Protein AF-A0A0B6YX92-F1 (afdb_monomer)

Mean predicted aligned error: 13.46 Å

Secondary structure (DSSP, 8-state):
-GGGG-SSGGGSPPHHHHHHHHHHHGGGTSSSHHHHHHHHHHHHHHHHHHHHHHHHHHHHHHHHHHHHHHHHHHS-HHHHHHHHTTPPPPPP--S---------TTHHHHHHHS-HHHHHHHHHHHHHHHHHHH-

InterPro domains:
  IPR001054 Adenylyl cyclase class-3/4/guanylyl cyclase [PF00211] (91-134)
  IPR001054 Adenylyl cyclase class-3/4/guanylyl cyclase [PS50125] (98-135)
  IPR029787 Nucleotide cyclase [G3DSA:3.30.70.1230] (84-135)
  IPR029787 Nucleotide cyclase [SSF55073] (84-134)
  IPR050401 Cyclic nucleotide synthase [PTHR11920] (1-135)

Radius of gyrat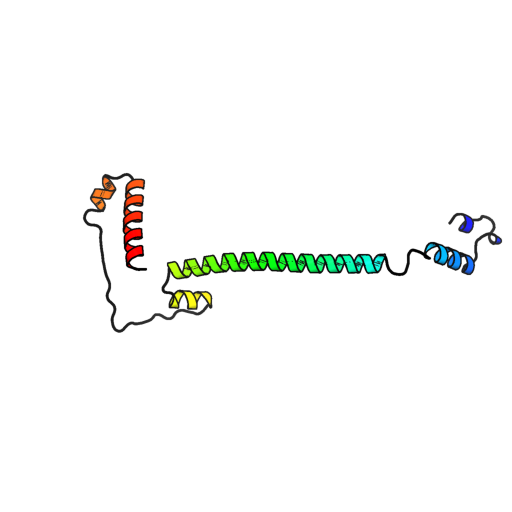ion: 39.39 Å; Cα contacts (8 Å, |Δi|>4): 25; chains: 1; bounding box: 64×25×113 Å

Foldseek 3Di:
DVQCPDPDPVSHDDPVRVVVVVCVVCVPPPDDDPVVVVVVVVVVVVVVVVVVVVVVVVVVVVVVVVVLVVLVVVDPNVVSVCVNVVHDDDDDDDPDDDDDDDDDPCLVVVVVPDDPVVNVVVVCVVVVVVVVVVD

pLDDT: mean 87.87, std 10.22, range [54.47, 97.69]

Solvent-accessible surface area (backbone atoms only — not comparable to full-atom values): 8293 Å² total; per-residue (Å²): 114,77,57,70,66,44,89,53,74,85,69,30,68,50,72,68,55,47,52,50,51,51,51,61,68,39,67,87,68,77,85,49,69,71,64,50,50,50,49,52,49,52,50,51,51,50,54,52,50,50,53,50,50,51,52,53,50,50,55,49,52,54,52,50,48,52,54,51,53,53,38,47,75,75,36,62,61,73,62,32,56,36,50,76,70,70,49,85,84,73,92,82,84,72,100,74,83,86,85,88,84,85,80,69,88,62,47,71,62,55,53,73,78,42,55,74,66,60,50,50,51,53,51,50,54,52,50,54,53,50,49,70,74,73,110

Organism: NCBI:txid1028688

Structure (mmCIF, N/CA/C/O backbone):
data_AF-A0A0B6YX92-F1
#
_entry.id   AF-A0A0B6YX92-F1
#
loop_
_atom_site.group_PDB
_atom_site.id
_atom_site.type_symbol
_atom_site.label_atom_id
_atom_site.label_alt_id
_atom_site.label_comp_id
_atom_site.label_asym_id
_atom_site.label_entity_id
_atom_site.label_seq_id
_atom_site.pdbx_PDB_ins_code
_atom_site.Cartn_x
_atom_site.Cartn_y
_atom_site.Cartn_z
_atom_site.occupancy
_atom_site.B_iso_or_equiv
_atom_site.auth_seq_id
_atom_site.auth_comp_id
_atom_site.auth_asym_id
_atom_site.auth_atom_id
_atom_site.pdbx_PDB_model_num
ATOM 1 N N . ILE A 1 1 ? -16.326 1.643 72.353 1.00 66.94 1 ILE A N 1
ATOM 2 C CA . ILE A 1 1 ? -15.795 0.277 72.587 1.00 66.94 1 ILE A CA 1
ATOM 3 C C . ILE A 1 1 ? -15.494 0.023 74.069 1.00 66.94 1 ILE A C 1
ATOM 5 O O . ILE A 1 1 ? -16.089 -0.894 74.605 1.00 66.94 1 ILE A O 1
ATOM 9 N N . ARG A 1 2 ? -14.698 0.851 74.775 1.00 74.56 2 ARG A N 1
ATOM 10 C CA . ARG A 1 2 ? -14.360 0.633 76.208 1.00 74.56 2 ARG A CA 1
ATOM 11 C C . ARG A 1 2 ? -15.564 0.400 77.146 1.00 74.56 2 ARG A C 1
ATOM 13 O O . ARG A 1 2 ? -15.524 -0.512 77.953 1.00 74.56 2 ARG A O 1
ATOM 20 N N . ARG A 1 3 ? -16.662 1.152 76.989 1.00 74.31 3 ARG A N 1
ATOM 21 C CA . ARG A 1 3 ? -17.899 0.977 77.788 1.00 74.31 3 ARG A CA 1
ATOM 22 C C . ARG A 1 3 ? -18.643 -0.342 77.541 1.00 74.31 3 ARG A C 1
ATOM 24 O O . ARG A 1 3 ? -19.440 -0.758 78.363 1.00 74.31 3 ARG A O 1
ATOM 31 N N . CYS A 1 4 ? -18.399 -1.003 76.413 1.00 76.25 4 CYS A N 1
ATOM 32 C CA . CYS A 1 4 ? -19.045 -2.275 76.079 1.00 76.25 4 CYS A CA 1
ATOM 33 C C . CYS A 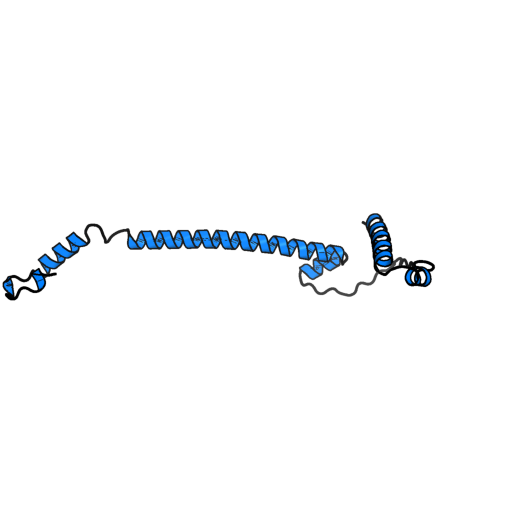1 4 ? -18.390 -3.463 76.801 1.00 76.25 4 CYS A C 1
ATOM 35 O O . CYS A 1 4 ? -18.931 -4.561 76.769 1.00 76.25 4 CYS A O 1
ATOM 37 N N . TRP A 1 5 ? -17.221 -3.241 77.413 1.00 81.06 5 TRP A N 1
ATOM 38 C CA . TRP A 1 5 ? -16.410 -4.231 78.125 1.00 81.06 5 TRP A CA 1
ATOM 39 C C . TRP A 1 5 ? -16.373 -3.953 79.638 1.00 81.06 5 TRP A C 1
ATOM 41 O O . TRP A 1 5 ? -15.441 -4.369 80.316 1.00 81.06 5 TRP A O 1
ATOM 51 N N . ALA A 1 6 ? -17.359 -3.223 80.170 1.00 84.94 6 ALA A N 1
ATOM 52 C CA . ALA A 1 6 ? -17.465 -2.995 81.609 1.00 84.94 6 ALA A CA 1
ATOM 53 C C . ALA A 1 6 ? -17.600 -4.336 82.355 1.00 84.94 6 ALA A C 1
ATOM 55 O O . ALA A 1 6 ? -18.311 -5.235 81.889 1.00 84.94 6 ALA A O 1
ATOM 56 N N . GLU A 1 7 ? -16.905 -4.484 83.483 1.00 79.81 7 GLU A N 1
ATOM 57 C CA . GLU A 1 7 ? -16.948 -5.709 84.294 1.00 79.81 7 GLU A CA 1
ATOM 58 C C . GLU A 1 7 ? -18.366 -5.964 84.812 1.00 79.81 7 GLU A C 1
ATOM 60 O O . GLU A 1 7 ? -18.862 -7.086 84.705 1.00 79.81 7 GLU A O 1
ATOM 65 N N . GLU A 1 8 ? -19.061 -4.897 85.214 1.00 79.81 8 GLU A N 1
ATOM 66 C CA . GLU A 1 8 ? -20.443 -4.963 85.665 1.00 79.81 8 GLU A CA 1
ATOM 67 C C . GLU A 1 8 ? -21.431 -5.016 84.475 1.00 79.81 8 GLU A C 1
ATOM 69 O O . GLU A 1 8 ? -21.431 -4.116 83.622 1.00 79.81 8 GLU A O 1
ATOM 74 N N . PRO A 1 9 ? -22.301 -6.045 84.370 1.00 78.69 9 PRO A N 1
ATOM 75 C CA . PRO A 1 9 ? -23.190 -6.224 83.217 1.00 78.69 9 PRO A CA 1
ATOM 76 C C . PRO A 1 9 ? -24.202 -5.093 83.001 1.00 78.69 9 PRO A C 1
ATOM 78 O O . PRO A 1 9 ? -24.611 -4.855 81.867 1.00 78.69 9 PRO A O 1
ATOM 81 N N . THR A 1 10 ? -24.605 -4.402 84.068 1.00 81.00 10 THR A N 1
ATOM 82 C CA . THR A 1 10 ? -25.610 -3.326 84.046 1.00 81.00 10 THR A CA 1
ATOM 83 C C . THR A 1 10 ? -25.061 -1.996 83.532 1.00 81.00 10 THR A C 1
ATOM 85 O O . THR A 1 10 ? -25.831 -1.150 83.084 1.00 81.00 10 THR A O 1
ATOM 88 N N . GLU A 1 11 ? -23.738 -1.816 83.541 1.00 81.00 11 GLU A N 1
ATOM 89 C CA . GLU A 1 11 ? -23.068 -0.621 83.013 1.00 81.00 11 GLU A CA 1
ATOM 90 C C . GLU A 1 11 ? -22.773 -0.717 81.512 1.00 81.00 11 GLU A C 1
ATOM 92 O O . GLU A 1 11 ? -22.376 0.265 80.869 1.00 81.00 11 GLU A O 1
ATOM 97 N N . ARG A 1 12 ? -22.966 -1.904 80.928 1.00 85.19 12 ARG A N 1
ATOM 98 C CA . ARG A 1 12 ? -22.804 -2.104 79.492 1.00 85.19 12 ARG A CA 1
ATOM 99 C C . ARG A 1 12 ? -23.976 -1.443 78.766 1.00 85.19 12 ARG A C 1
ATOM 101 O O . ARG A 1 12 ? -25.129 -1.657 79.135 1.00 85.19 12 ARG A O 1
ATOM 108 N N . PRO A 1 13 ? -23.708 -0.661 77.712 1.00 83.19 13 PRO A N 1
ATOM 109 C CA . PRO A 1 13 ? -24.761 -0.003 76.964 1.00 83.19 13 PRO A CA 1
ATOM 110 C C . PRO A 1 13 ? -25.686 -1.031 76.317 1.00 83.19 13 PRO A C 1
ATOM 112 O O . PRO A 1 13 ? -25.226 -2.004 75.713 1.00 83.19 13 PRO A O 1
ATOM 115 N N . ASP A 1 14 ? -26.988 -0.780 76.410 1.00 83.56 14 ASP A N 1
ATOM 116 C CA . ASP A 1 14 ? -27.991 -1.620 75.770 1.00 83.56 14 ASP A CA 1
ATOM 117 C C . ASP A 1 14 ? -27.961 -1.471 74.236 1.00 83.56 14 ASP A C 1
ATOM 119 O O . ASP A 1 14 ? -27.319 -0.586 73.652 1.00 83.56 14 ASP A O 1
ATOM 123 N N . PHE A 1 15 ? -28.679 -2.357 73.550 1.00 80.62 15 PHE A N 1
ATOM 124 C CA . PHE A 1 15 ? -28.700 -2.382 72.090 1.00 80.62 15 PHE A CA 1
ATOM 125 C C . PHE A 1 15 ? -29.263 -1.089 71.468 1.00 80.62 15 PHE A C 1
ATOM 127 O O . PHE A 1 15 ? -28.829 -0.680 70.388 1.00 80.62 15 PHE A O 1
ATOM 134 N N . GLN A 1 16 ? -30.195 -0.403 72.136 1.00 82.06 16 GLN A N 1
ATOM 135 C CA . GLN A 1 16 ? -30.749 0.869 71.659 1.00 82.06 16 GLN A CA 1
ATOM 136 C C . GLN A 1 16 ? -29.726 2.004 71.794 1.00 82.06 16 GLN A C 1
ATOM 138 O O . GLN A 1 16 ? -29.574 2.824 70.879 1.00 82.06 16 GLN A O 1
ATOM 143 N N . GLN A 1 17 ? -28.975 2.023 72.892 1.00 81.06 17 GLN A N 1
ATOM 144 C CA . GLN A 1 17 ? -27.883 2.958 73.140 1.00 81.06 17 GLN A CA 1
ATOM 145 C C . GLN A 1 17 ? -26.743 2.739 72.146 1.00 81.06 17 GLN A C 1
ATOM 147 O O . GLN A 1 17 ? -26.292 3.698 71.518 1.00 81.06 17 GLN A O 1
ATOM 152 N N . LEU A 1 18 ? -26.336 1.487 71.911 1.00 80.12 18 LEU A N 1
ATOM 153 C CA . LEU A 1 18 ? -25.344 1.135 70.892 1.00 80.12 18 LEU A CA 1
ATOM 154 C C . LEU A 1 18 ? -25.785 1.576 69.500 1.00 80.12 18 LEU A C 1
ATOM 156 O O . LEU A 1 18 ? -25.018 2.226 68.793 1.00 80.12 18 LEU A O 1
ATOM 160 N N . ARG A 1 19 ? -27.037 1.306 69.121 1.00 78.56 19 ARG A N 1
ATOM 161 C CA . ARG A 1 19 ? -27.588 1.733 67.829 1.00 78.56 19 ARG A CA 1
ATOM 162 C C . ARG A 1 19 ? -27.594 3.253 67.682 1.00 78.56 19 ARG A C 1
ATOM 164 O O . ARG A 1 19 ? -27.340 3.758 66.594 1.00 78.56 19 ARG A O 1
ATOM 171 N N . THR A 1 20 ? -27.853 3.986 68.761 1.00 79.69 20 THR A N 1
ATOM 172 C CA . THR A 1 20 ? -27.826 5.456 68.770 1.00 79.69 20 THR A CA 1
ATOM 173 C C . THR A 1 20 ? -26.402 5.996 68.659 1.00 79.69 20 THR A C 1
ATOM 175 O O . THR A 1 20 ? -26.170 6.961 67.934 1.00 79.69 20 THR A O 1
ATOM 178 N N . VAL A 1 21 ? -25.438 5.364 69.332 1.00 78.75 21 VAL A N 1
ATOM 179 C CA . VAL A 1 21 ? -24.013 5.716 69.255 1.00 78.75 21 VAL A CA 1
ATOM 180 C C . VAL A 1 21 ? -23.455 5.414 67.867 1.00 78.75 21 VAL A C 1
ATOM 182 O O . VAL A 1 21 ? -22.819 6.280 67.281 1.00 78.75 21 VAL A O 1
ATOM 185 N N . ILE A 1 22 ? -23.759 4.247 67.297 1.00 74.38 22 ILE A N 1
ATOM 186 C CA . ILE A 1 22 ? -23.354 3.869 65.937 1.00 74.38 22 ILE A CA 1
ATOM 187 C C . ILE A 1 22 ? -24.001 4.800 64.908 1.00 74.38 22 ILE A C 1
ATOM 189 O O . ILE A 1 22 ? -23.307 5.309 64.042 1.00 74.38 22 ILE A O 1
ATOM 193 N N . LYS A 1 23 ? -25.294 5.127 65.040 1.00 73.25 23 LYS A N 1
ATOM 194 C CA . LYS A 1 23 ? -25.947 6.132 64.180 1.00 73.25 23 LYS A CA 1
ATOM 195 C C . LYS A 1 23 ? -25.345 7.531 64.320 1.00 73.25 23 LYS A C 1
ATOM 197 O O . LYS A 1 23 ? -25.357 8.274 63.352 1.00 73.25 23 LYS A O 1
ATOM 202 N N . LYS A 1 24 ? -24.862 7.915 65.508 1.00 72.56 24 LYS A N 1
ATOM 203 C CA . LYS A 1 24 ? -24.157 9.191 65.728 1.00 72.56 24 LYS A CA 1
ATOM 204 C C . LYS A 1 24 ? -22.734 9.177 65.167 1.00 72.56 24 LYS A C 1
ATOM 206 O O . LYS A 1 24 ? -22.278 10.220 64.732 1.00 72.56 24 LYS A O 1
ATOM 211 N N . LEU A 1 25 ? -22.059 8.031 65.174 1.00 69.69 25 LEU A N 1
ATOM 212 C CA . LEU A 1 25 ? -20.741 7.854 64.555 1.00 69.69 25 LEU A CA 1
ATOM 213 C C . LEU A 1 25 ? -20.847 7.812 63.024 1.00 69.69 25 LEU A C 1
ATOM 215 O O . LEU A 1 25 ? -20.021 8.398 62.342 1.00 69.69 25 LEU A O 1
ATOM 219 N N . ASN A 1 26 ? -21.914 7.209 62.498 1.00 64.12 26 ASN A N 1
ATOM 220 C CA . ASN A 1 26 ? -22.232 7.164 61.069 1.00 64.12 26 ASN A CA 1
ATOM 221 C C . ASN A 1 26 ? -23.042 8.380 60.583 1.00 64.12 26 ASN A C 1
ATOM 223 O O . ASN A 1 26 ? -23.466 8.394 59.429 1.00 64.12 26 ASN A O 1
ATOM 227 N N . LYS A 1 27 ? -23.282 9.398 61.427 1.00 58.69 27 LYS A N 1
ATOM 228 C CA . LYS A 1 27 ? -24.079 10.580 61.041 1.00 58.69 27 LYS A CA 1
ATOM 229 C C . LYS A 1 27 ? -23.441 11.371 59.895 1.00 58.69 27 LYS A C 1
ATOM 231 O O . LYS A 1 27 ? -24.184 12.002 59.154 1.00 58.69 27 LYS A O 1
ATOM 236 N N . ASP A 1 28 ? -22.124 11.251 59.734 1.00 55.84 28 ASP A N 1
ATOM 237 C CA . ASP A 1 28 ? -21.351 11.889 58.666 1.00 55.84 28 ASP A CA 1
ATOM 238 C C . ASP A 1 28 ? -20.845 10.896 57.594 1.00 55.84 28 ASP A C 1
ATOM 240 O O . ASP A 1 28 ? -20.184 11.314 56.653 1.00 55.84 28 ASP A O 1
ATOM 244 N N . GLY A 1 29 ? -21.137 9.587 57.699 1.00 55.03 29 GLY A N 1
ATOM 245 C CA . GLY A 1 29 ? -20.395 8.553 56.951 1.00 55.03 29 GLY A CA 1
ATOM 246 C C . GLY A 1 29 ? -21.182 7.590 56.053 1.00 55.03 29 GLY A C 1
ATOM 247 O O . GLY A 1 29 ? -20.560 6.713 55.468 1.00 55.03 29 GLY A O 1
ATOM 248 N N . ASP A 1 30 ? -22.513 7.685 55.944 1.00 57.59 30 ASP A N 1
ATOM 249 C CA . ASP A 1 30 ? -23.314 6.542 55.442 1.00 57.59 30 ASP A CA 1
ATOM 250 C C . ASP A 1 30 ? -24.297 6.842 54.294 1.00 57.59 30 ASP A C 1
ATOM 252 O O . ASP A 1 30 ? -25.221 6.066 54.065 1.00 57.59 30 ASP A O 1
ATOM 256 N N . LYS A 1 31 ? -24.180 7.967 53.570 1.00 54.47 31 LYS A N 1
ATOM 257 C CA . LYS A 1 31 ? -25.186 8.294 52.528 1.00 54.47 31 LYS A CA 1
ATOM 258 C C . LYS A 1 31 ? -24.709 8.785 51.165 1.00 54.47 31 LYS A C 1
ATOM 260 O O . LYS A 1 31 ? -25.555 8.907 50.290 1.00 54.47 31 LYS A O 1
ATOM 265 N N . GLY A 1 32 ? -23.420 9.012 50.951 1.00 55.50 32 GLY A N 1
ATOM 266 C CA . GLY A 1 32 ? -22.947 9.498 49.649 1.00 55.50 32 GLY A CA 1
ATOM 267 C C . GLY A 1 32 ? -21.503 9.135 49.376 1.00 55.50 32 GLY A C 1
ATOM 268 O O . GLY A 1 32 ? -21.197 8.589 48.334 1.00 55.50 32 GLY A O 1
ATOM 269 N N . ASP A 1 33 ? -20.621 9.269 50.363 1.00 66.19 33 ASP A N 1
ATOM 270 C CA . ASP A 1 33 ? -19.187 9.346 50.074 1.00 66.19 33 ASP A CA 1
ATOM 271 C C . ASP A 1 33 ? -18.579 8.095 49.405 1.00 66.19 33 ASP A C 1
ATOM 273 O O . ASP A 1 33 ? -17.847 8.207 48.432 1.00 66.19 33 ASP A O 1
ATOM 277 N N . ILE A 1 34 ? -18.917 6.875 49.839 1.00 76.38 34 ILE A N 1
ATOM 278 C CA . ILE A 1 34 ? -18.336 5.654 49.237 1.00 76.38 34 ILE A CA 1
ATOM 279 C C . ILE A 1 34 ? -18.941 5.360 47.859 1.00 76.38 34 ILE A C 1
ATOM 281 O O . ILE A 1 34 ? -18.227 4.974 46.934 1.00 76.38 34 ILE A O 1
ATOM 285 N N . LEU A 1 35 ? -20.259 5.518 47.732 1.00 79.62 35 LEU A N 1
ATOM 286 C CA . LEU A 1 35 ? -20.996 5.187 46.513 1.00 79.62 35 LEU A CA 1
ATOM 287 C C . LEU A 1 35 ? -20.764 6.253 45.435 1.00 79.62 35 LEU A C 1
ATOM 289 O O . LEU A 1 35 ? -20.528 5.895 44.286 1.00 79.62 35 LEU A O 1
ATOM 293 N N . ASP A 1 36 ? -20.708 7.527 45.824 1.00 81.19 36 ASP A N 1
ATOM 294 C CA . ASP A 1 36 ? -20.367 8.664 44.966 1.00 81.19 36 ASP A CA 1
ATOM 295 C C . ASP A 1 36 ? -18.890 8.628 44.556 1.00 81.19 36 ASP A C 1
ATOM 297 O O . ASP A 1 36 ? -18.575 8.884 43.396 1.00 81.19 36 ASP A O 1
ATOM 301 N N . ASN A 1 37 ? -17.966 8.239 45.447 1.00 83.94 37 ASN A N 1
ATOM 302 C CA . ASN A 1 37 ? -16.560 8.043 45.071 1.00 83.94 37 ASN A CA 1
ATOM 303 C C . ASN A 1 37 ? -16.403 6.883 44.079 1.00 83.94 37 ASN A C 1
ATOM 305 O O . ASN A 1 37 ? -15.643 6.994 43.120 1.00 83.94 37 ASN A O 1
ATOM 309 N N . LEU A 1 38 ? -17.137 5.783 44.276 1.00 88.31 38 LEU A N 1
ATOM 310 C CA . LEU A 1 38 ? -17.138 4.653 43.348 1.00 88.31 38 LEU A CA 1
ATOM 311 C C . LEU A 1 38 ? -17.745 5.038 41.992 1.00 88.31 38 LEU A C 1
ATOM 313 O O . LEU A 1 38 ? -17.146 4.732 40.966 1.00 88.31 38 LEU A O 1
ATOM 317 N N . LEU A 1 39 ? -18.872 5.754 41.982 1.00 88.00 39 LEU A N 1
ATOM 318 C CA . LEU A 1 39 ? -19.498 6.293 40.771 1.00 88.00 39 LEU A CA 1
ATOM 319 C C . LEU A 1 39 ? -18.555 7.249 40.032 1.00 88.00 39 LEU A C 1
ATOM 321 O O . LEU A 1 39 ? -18.325 7.070 38.842 1.00 88.00 39 LEU A O 1
ATOM 325 N N . SER A 1 40 ? -17.935 8.191 40.745 1.00 89.75 40 SER A N 1
ATOM 326 C CA . SER A 1 40 ? -16.972 9.142 40.180 1.00 89.75 40 SER A CA 1
ATOM 327 C C . SER A 1 40 ? -15.741 8.441 39.603 1.00 89.75 40 SER A C 1
ATOM 329 O O . SER A 1 40 ? -15.292 8.778 38.508 1.00 89.75 40 SER A O 1
ATOM 331 N N . ARG A 1 41 ? -15.216 7.412 40.282 1.00 90.75 41 ARG A N 1
ATOM 332 C CA . ARG A 1 41 ? -14.130 6.588 39.735 1.00 90.75 41 ARG A CA 1
ATOM 333 C C . ARG A 1 41 ? -14.574 5.843 38.486 1.00 90.75 41 ARG A C 1
ATOM 335 O O . ARG A 1 41 ? -13.827 5.822 37.518 1.00 90.75 41 ARG A O 1
ATOM 342 N N . MET A 1 42 ? -15.758 5.231 38.491 1.00 93.69 42 MET A N 1
ATOM 343 C CA . MET A 1 42 ? -16.287 4.525 37.319 1.00 93.69 42 MET A CA 1
ATOM 344 C C . MET A 1 42 ? -16.475 5.467 36.127 1.00 93.69 42 MET A C 1
ATOM 346 O O . MET A 1 42 ? -16.127 5.094 35.012 1.00 93.69 42 MET A O 1
ATOM 350 N N . GLU A 1 43 ? -16.948 6.687 36.363 1.00 93.25 43 GLU A N 1
ATOM 351 C CA . GLU A 1 43 ? -17.079 7.725 35.340 1.00 93.25 43 GLU A CA 1
ATOM 352 C C . GLU A 1 43 ? -15.710 8.159 34.796 1.00 93.25 43 GLU A C 1
ATOM 354 O O . GLU A 1 43 ? -15.508 8.203 33.585 1.00 93.25 43 GLU A O 1
ATOM 359 N N . GLN A 1 44 ? -14.719 8.375 35.669 1.00 94.38 44 GLN A N 1
ATOM 360 C CA . GLN A 1 44 ? -13.339 8.641 35.247 1.00 94.38 44 GLN A CA 1
ATOM 361 C C . GLN A 1 44 ? -12.746 7.484 34.437 1.00 94.38 44 GLN A C 1
ATOM 363 O O . GLN A 1 44 ? -12.086 7.723 33.429 1.00 94.38 44 GLN A O 1
ATOM 368 N N . TYR A 1 45 ? -12.980 6.234 34.844 1.00 94.69 45 TYR A N 1
ATOM 369 C CA . TYR A 1 45 ? -12.539 5.068 34.080 1.00 94.69 45 TYR A CA 1
ATOM 370 C C . TYR A 1 45 ? -13.211 5.004 32.710 1.00 94.69 45 TYR A C 1
ATOM 372 O O . TYR A 1 45 ? -12.521 4.723 31.737 1.00 94.69 45 TYR A O 1
ATOM 380 N N . ALA A 1 46 ? -14.514 5.282 32.621 1.00 95.31 46 ALA A N 1
ATOM 381 C CA . ALA A 1 46 ? -15.242 5.303 31.356 1.00 95.31 46 ALA A CA 1
ATOM 382 C C . ALA A 1 46 ? -14.685 6.374 30.406 1.00 95.31 46 ALA A C 1
ATOM 384 O O . ALA A 1 46 ? -14.325 6.044 29.280 1.00 95.31 46 ALA A O 1
ATOM 385 N N . ASN A 1 47 ? -14.506 7.607 30.889 1.00 95.56 47 ASN A N 1
ATOM 386 C CA . ASN A 1 47 ? -13.955 8.710 30.096 1.00 95.56 47 ASN A CA 1
ATOM 387 C C . ASN A 1 47 ? -12.513 8.433 29.646 1.00 95.56 47 ASN A C 1
ATOM 389 O O . ASN A 1 47 ? -12.156 8.672 28.496 1.00 95.56 47 ASN A O 1
ATOM 393 N N . ASN A 1 48 ? -11.676 7.889 30.536 1.00 96.00 48 ASN A N 1
ATOM 394 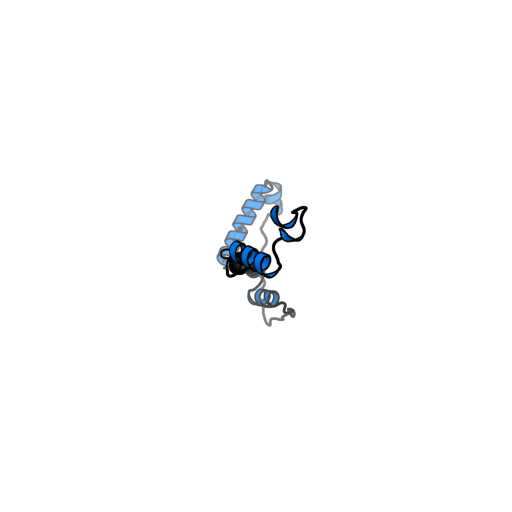C CA . ASN A 1 48 ? -10.304 7.524 30.187 1.00 96.00 48 ASN A CA 1
ATOM 395 C C . ASN A 1 48 ? -10.263 6.386 29.159 1.00 96.00 48 ASN A C 1
ATOM 397 O O . ASN A 1 48 ? -9.403 6.386 28.283 1.00 96.00 48 ASN A O 1
ATOM 401 N N . LEU A 1 49 ? -11.169 5.409 29.269 1.00 96.50 49 LEU A N 1
ATOM 402 C CA . LEU A 1 49 ? -11.276 4.319 28.304 1.00 96.50 49 LEU A CA 1
ATOM 403 C C . LEU A 1 49 ? -11.725 4.848 26.940 1.00 96.50 49 LEU A C 1
ATOM 405 O O . LEU A 1 49 ? -11.165 4.438 25.931 1.00 96.50 49 LEU A O 1
ATOM 409 N N . GLU A 1 50 ? -12.698 5.756 26.910 1.00 96.69 50 GLU A N 1
ATOM 410 C CA . GLU A 1 50 ? -13.179 6.388 25.682 1.00 96.69 50 GLU A CA 1
ATOM 411 C C . GLU A 1 50 ? -12.062 7.177 24.993 1.00 96.69 50 GLU A C 1
ATOM 413 O O . GLU A 1 50 ? -11.786 6.930 23.821 1.00 96.69 50 GLU A O 1
ATOM 418 N N . ALA A 1 51 ? -11.332 8.008 25.742 1.00 96.44 51 ALA A N 1
ATOM 419 C CA . ALA A 1 51 ? -10.176 8.737 25.224 1.00 96.44 51 ALA A CA 1
ATOM 420 C C . ALA A 1 51 ? -9.082 7.794 24.693 1.00 96.44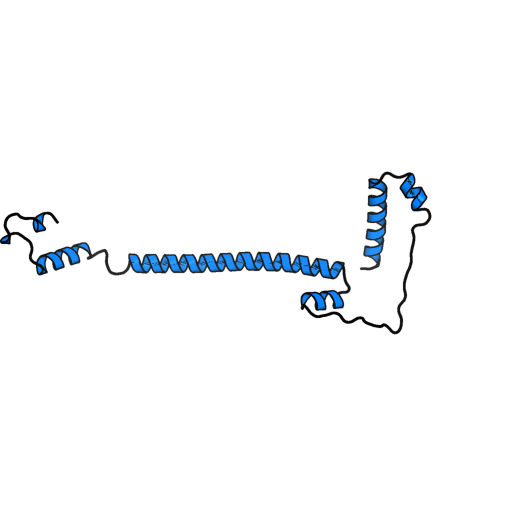 51 ALA A C 1
ATOM 422 O O . ALA A 1 51 ? -8.528 8.018 23.619 1.00 96.44 51 ALA A O 1
ATOM 423 N N . LEU A 1 52 ? -8.795 6.702 25.412 1.00 96.69 52 LEU A N 1
ATOM 424 C CA . LEU A 1 52 ? -7.815 5.709 24.970 1.00 96.69 52 LEU A CA 1
ATOM 425 C C . LEU A 1 52 ? -8.279 4.973 23.704 1.00 96.69 52 LEU A C 1
ATOM 427 O O . LEU A 1 52 ? -7.474 4.694 22.819 1.00 96.69 52 LEU A O 1
ATOM 431 N N . VAL A 1 53 ? -9.565 4.634 23.605 1.00 97.69 53 VAL A N 1
ATOM 432 C CA . VAL A 1 53 ? -10.137 4.009 22.406 1.00 97.69 53 VAL A CA 1
ATOM 433 C C . VAL A 1 53 ? -10.066 4.970 21.224 1.00 97.69 53 VAL A C 1
ATOM 435 O O . VAL A 1 53 ? -9.702 4.538 20.131 1.00 97.69 53 VAL A O 1
ATOM 438 N N . GLU A 1 54 ? -10.366 6.251 21.427 1.00 97.31 54 GLU A N 1
ATOM 439 C CA . GLU A 1 54 ? -10.269 7.281 20.392 1.00 97.31 54 GLU A CA 1
ATOM 440 C C . GLU A 1 54 ? -8.828 7.432 19.888 1.00 97.31 54 GLU A C 1
ATOM 442 O O . GLU A 1 54 ? -8.593 7.341 18.681 1.00 97.31 54 GLU A O 1
ATOM 447 N N . GLU A 1 55 ? -7.855 7.542 20.797 1.00 97.25 55 GLU A N 1
ATOM 448 C CA . GLU A 1 55 ? -6.425 7.602 20.470 1.00 97.25 55 GLU A CA 1
ATOM 449 C C . GLU A 1 55 ? -5.992 6.384 19.640 1.00 97.25 55 GLU A C 1
ATOM 451 O O . GLU A 1 55 ? -5.475 6.520 18.530 1.00 97.25 55 GLU A O 1
ATOM 456 N N . ARG A 1 56 ? -6.293 5.170 20.116 1.00 96.75 56 ARG A N 1
ATOM 457 C CA . ARG A 1 56 ? -5.929 3.931 19.410 1.00 96.75 56 ARG A CA 1
ATOM 458 C C . ARG A 1 56 ? -6.623 3.788 18.062 1.00 96.75 56 ARG A C 1
ATOM 460 O O . ARG A 1 56 ? -6.034 3.247 17.127 1.00 96.75 56 ARG A O 1
ATOM 467 N N . THR A 1 57 ? -7.869 4.240 17.958 1.00 97.06 57 THR A N 1
ATOM 468 C CA . THR A 1 57 ? -8.614 4.224 16.696 1.00 97.06 57 THR A CA 1
ATOM 469 C C . THR A 1 57 ? -7.991 5.198 15.703 1.00 97.06 57 THR A C 1
ATOM 471 O O . THR A 1 57 ? -7.843 4.852 14.533 1.00 97.06 57 THR A O 1
ATOM 474 N N . SER A 1 58 ? -7.565 6.377 16.161 1.00 97.69 58 SER A N 1
ATOM 475 C CA . SER A 1 58 ? -6.845 7.353 15.342 1.00 97.69 58 SER A CA 1
ATOM 476 C C . SER A 1 58 ? -5.525 6.785 14.810 1.00 97.69 58 SER A C 1
ATOM 478 O O . SER A 1 58 ? -5.295 6.809 13.598 1.00 97.69 58 SER A O 1
ATOM 480 N N . ASP A 1 59 ? -4.703 6.188 15.678 1.00 97.38 59 ASP A N 1
ATOM 481 C CA . ASP A 1 59 ? -3.438 5.550 15.285 1.00 97.38 59 ASP A CA 1
ATOM 482 C C . ASP A 1 59 ? -3.662 4.439 14.252 1.00 97.38 59 ASP A C 1
ATOM 484 O O . ASP A 1 59 ? -2.978 4.363 13.228 1.00 97.38 59 ASP A O 1
ATOM 488 N N . TYR A 1 60 ? -4.667 3.593 14.494 1.00 97.44 60 TYR A N 1
ATOM 489 C CA . TYR A 1 60 ? -5.046 2.529 13.571 1.00 97.44 60 TYR A CA 1
ATOM 490 C C . TYR A 1 60 ? -5.465 3.081 12.205 1.00 97.44 60 TYR A C 1
ATOM 492 O O . TYR A 1 60 ? -5.030 2.564 11.176 1.00 97.44 60 TYR A O 1
ATOM 500 N N . LEU A 1 61 ? -6.291 4.130 12.171 1.00 97.19 61 LEU A N 1
ATOM 501 C CA . LEU A 1 61 ? -6.732 4.751 10.922 1.00 97.19 61 LEU A CA 1
ATOM 502 C C . LEU A 1 61 ? -5.562 5.362 10.147 1.00 97.19 61 LEU A C 1
ATOM 504 O O . LEU A 1 61 ? -5.520 5.246 8.921 1.00 97.19 61 LEU A O 1
ATOM 508 N N . GLN A 1 62 ? -4.602 5.973 10.841 1.00 97.38 62 GLN A N 1
ATOM 509 C CA . GLN A 1 62 ? -3.407 6.519 10.207 1.00 97.38 62 GLN A CA 1
ATOM 510 C C . GLN A 1 62 ? -2.551 5.415 9.583 1.00 97.38 62 GLN A C 1
ATOM 512 O O . GLN A 1 62 ? -2.120 5.546 8.436 1.00 97.38 62 GLN A O 1
ATOM 517 N N . GLU A 1 63 ? -2.319 4.322 10.306 1.00 95.62 63 GLU A N 1
ATOM 518 C CA . GLU A 1 63 ? -1.505 3.217 9.800 1.00 95.62 63 GLU A CA 1
ATOM 519 C C . GLU A 1 63 ? -2.206 2.465 8.665 1.00 95.62 63 GLU A C 1
ATOM 521 O O . GLU A 1 63 ? -1.592 2.155 7.644 1.00 95.62 63 GLU A O 1
ATOM 526 N N . LYS A 1 64 ? -3.525 2.275 8.783 1.00 95.12 64 LYS A N 1
ATOM 527 C CA . LYS A 1 64 ? -4.364 1.747 7.705 1.00 95.12 64 LYS A CA 1
ATOM 528 C C . LYS A 1 64 ? -4.231 2.594 6.440 1.00 95.12 64 LYS A C 1
ATOM 530 O O . LYS A 1 64 ? -4.023 2.040 5.365 1.00 95.12 64 LYS A O 1
ATOM 535 N N . LYS A 1 65 ? -4.309 3.922 6.557 1.00 95.44 65 LYS A N 1
ATOM 536 C CA . LYS A 1 65 ? -4.182 4.830 5.411 1.00 95.44 65 LYS A CA 1
ATOM 537 C C . LYS A 1 65 ? -2.829 4.677 4.707 1.00 95.44 65 LYS A C 1
ATOM 539 O 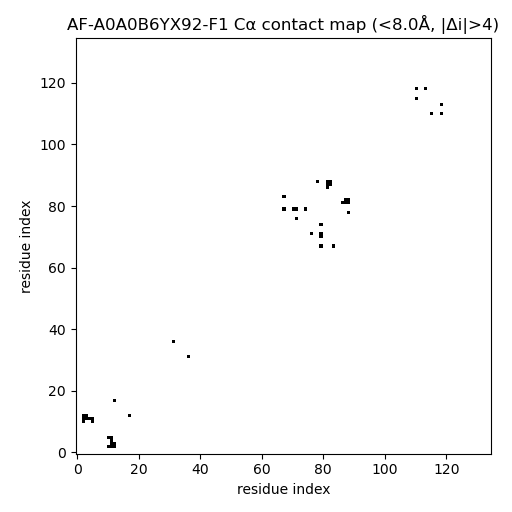O . LYS A 1 65 ? -2.805 4.565 3.486 1.00 95.44 65 LYS A O 1
ATOM 544 N N . LYS A 1 66 ? -1.722 4.614 5.456 1.00 95.12 66 LYS A N 1
ATOM 545 C CA . LYS A 1 66 ? -0.384 4.391 4.874 1.00 95.12 66 LYS A CA 1
ATOM 546 C C . LYS A 1 66 ? -0.297 3.056 4.135 1.00 95.12 66 LYS A C 1
ATOM 548 O O . LYS A 1 66 ? 0.282 2.989 3.054 1.00 95.12 66 LYS A O 1
ATOM 553 N N . ALA A 1 67 ? -0.872 1.998 4.709 1.00 93.25 67 ALA A N 1
ATOM 554 C CA . ALA A 1 67 ? -0.890 0.679 4.084 1.00 93.25 67 ALA A CA 1
ATOM 555 C C . ALA A 1 67 ? -1.703 0.672 2.775 1.00 93.25 67 ALA A C 1
ATOM 557 O O . ALA A 1 67 ? -1.274 0.076 1.788 1.00 93.25 67 ALA A O 1
ATOM 558 N N . GLU A 1 68 ? -2.847 1.362 2.745 1.00 93.25 68 GLU A N 1
ATOM 559 C CA . GLU A 1 68 ? -3.658 1.515 1.532 1.00 93.25 68 GLU A CA 1
ATOM 560 C C . GLU A 1 68 ? -2.932 2.337 0.455 1.00 93.25 68 GLU A C 1
ATOM 562 O O . GLU A 1 68 ? -2.904 1.928 -0.704 1.00 93.25 68 GLU A O 1
ATOM 567 N N . GLU A 1 69 ? -2.298 3.456 0.823 1.00 93.00 69 GLU A N 1
ATOM 568 C CA . GLU A 1 69 ? -1.484 4.274 -0.092 1.00 93.00 69 GLU A CA 1
ATOM 569 C C . GLU A 1 69 ? -0.339 3.467 -0.712 1.00 93.00 69 GLU A C 1
ATOM 571 O O . GLU A 1 69 ? -0.143 3.504 -1.926 1.00 93.00 69 GLU A O 1
ATOM 576 N N . LEU A 1 70 ? 0.359 2.663 0.092 1.00 93.00 70 LEU A N 1
ATOM 577 C CA . LEU A 1 70 ? 1.413 1.781 -0.404 1.00 93.00 70 LEU A CA 1
ATOM 578 C C . LEU A 1 70 ? 0.883 0.777 -1.438 1.00 93.00 70 LEU A C 1
ATOM 580 O O . LEU A 1 70 ? 1.537 0.524 -2.449 1.00 93.00 70 LEU A O 1
ATOM 584 N N . LEU A 1 71 ? -0.311 0.221 -1.217 1.00 93.62 71 LEU A N 1
ATOM 585 C CA . LEU A 1 71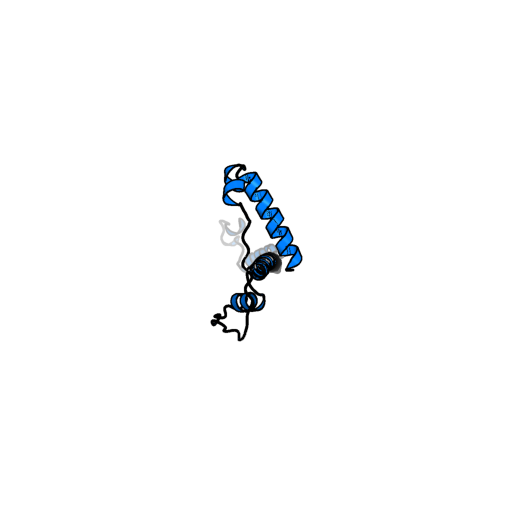 ? -0.920 -0.711 -2.163 1.00 93.62 71 LEU A CA 1
ATOM 586 C C . LEU A 1 71 ? -1.266 -0.031 -3.495 1.00 93.62 71 LEU A C 1
ATOM 588 O O . LEU A 1 71 ? -1.059 -0.627 -4.551 1.00 93.62 71 LEU A O 1
ATOM 592 N N . TYR A 1 72 ? -1.748 1.214 -3.451 1.00 91.62 72 TYR A N 1
ATOM 593 C CA . TYR A 1 72 ? -2.030 2.004 -4.653 1.00 91.62 72 TYR A CA 1
ATOM 594 C C . TYR A 1 72 ? -0.774 2.369 -5.453 1.00 91.62 72 TYR A C 1
ATOM 596 O O . TYR A 1 72 ? -0.882 2.544 -6.662 1.00 91.62 72 TYR A O 1
ATOM 604 N N . ASN A 1 73 ? 0.392 2.448 -4.808 1.00 89.88 73 ASN A N 1
ATOM 605 C CA . ASN A 1 73 ? 1.664 2.702 -5.492 1.00 89.88 73 ASN A CA 1
ATOM 606 C C . ASN A 1 73 ? 2.235 1.447 -6.174 1.00 89.88 73 ASN A C 1
ATOM 608 O O . ASN A 1 73 ? 3.023 1.562 -7.105 1.00 89.88 73 ASN A O 1
ATOM 612 N N . MET A 1 74 ? 1.864 0.245 -5.718 1.00 90.69 74 MET A N 1
ATOM 613 C CA . MET A 1 74 ? 2.382 -1.015 -6.273 1.00 90.69 74 MET A CA 1
ATOM 614 C C . MET A 1 74 ? 1.477 -1.639 -7.336 1.00 90.69 74 MET A C 1
ATOM 616 O O . MET A 1 74 ? 1.950 -2.411 -8.169 1.00 90.69 74 MET A O 1
ATOM 620 N N . LEU A 1 75 ? 0.171 -1.375 -7.281 1.00 91.81 75 LEU A N 1
ATOM 621 C CA . LEU A 1 75 ? -0.829 -2.039 -8.113 1.00 91.81 75 LEU A CA 1
ATOM 622 C C . LEU A 1 75 ? -1.781 -1.027 -8.755 1.00 91.81 75 LEU A C 1
ATOM 624 O O . LEU A 1 75 ? -2.067 0.016 -8.163 1.00 91.81 75 LEU A O 1
ATOM 628 N N . PRO A 1 76 ? -2.379 -1.360 -9.916 1.00 90.38 76 PRO A N 1
ATOM 629 C CA . PRO A 1 76 ? -3.463 -0.566 -10.478 1.00 90.38 76 PRO A CA 1
ATOM 630 C C . PRO A 1 76 ? -4.575 -0.343 -9.448 1.00 90.38 76 PRO A C 1
ATOM 632 O O . PRO A 1 76 ? -4.982 -1.278 -8.751 1.00 90.38 76 PRO A O 1
ATOM 635 N N . ARG A 1 77 ? -5.115 0.883 -9.384 1.00 89.94 77 ARG A N 1
ATOM 636 C CA . ARG A 1 77 ? -6.092 1.289 -8.353 1.00 89.94 77 ARG A CA 1
ATOM 637 C C . ARG A 1 77 ? -7.260 0.317 -8.198 1.00 89.94 77 ARG A C 1
ATOM 639 O O . ARG A 1 77 ? -7.658 0.025 -7.076 1.00 89.94 77 ARG A O 1
ATOM 646 N N . TYR A 1 78 ? -7.778 -0.198 -9.310 1.00 89.38 78 TYR A N 1
ATOM 647 C CA . TYR A 1 78 ? -8.875 -1.164 -9.313 1.00 89.38 78 TYR A CA 1
ATOM 648 C C . TYR A 1 78 ? -8.520 -2.458 -8.559 1.00 89.38 78 TYR A C 1
ATOM 650 O O . TYR A 1 78 ? -9.260 -2.874 -7.669 1.00 89.38 78 TYR A O 1
ATOM 658 N N . VAL A 1 79 ? -7.347 -3.029 -8.845 1.00 92.06 79 VAL A N 1
ATOM 659 C CA . VAL A 1 79 ? -6.841 -4.256 -8.209 1.00 92.06 79 VAL A CA 1
ATOM 660 C C . VAL A 1 79 ? -6.566 -4.020 -6.722 1.00 92.06 79 VAL A C 1
ATOM 662 O O . VAL A 1 79 ? -6.977 -4.813 -5.877 1.00 92.06 79 VAL A O 1
ATOM 665 N N . ALA A 1 80 ? -5.930 -2.893 -6.384 1.00 93.31 80 ALA A N 1
ATOM 666 C CA . ALA A 1 80 ? -5.674 -2.506 -4.998 1.00 93.31 80 ALA A CA 1
ATOM 667 C C . ALA A 1 80 ? -6.978 -2.380 -4.186 1.00 93.31 80 ALA A C 1
ATOM 669 O O . ALA A 1 80 ? -7.087 -2.930 -3.091 1.00 93.31 80 ALA A O 1
ATOM 670 N N . SER A 1 81 ? -8.004 -1.719 -4.734 1.00 92.25 81 SER A N 1
ATOM 671 C CA . SER A 1 81 ? -9.304 -1.571 -4.068 1.00 92.25 81 SER A CA 1
ATOM 672 C C . SER A 1 81 ? -10.016 -2.906 -3.821 1.00 92.25 81 SER A C 1
ATOM 674 O O . SER A 1 81 ? -10.648 -3.058 -2.776 1.00 92.25 81 SER A O 1
ATOM 676 N N . GLN A 1 82 ? -9.917 -3.871 -4.740 1.00 92.81 82 GLN A N 1
ATOM 677 C CA . GLN A 1 82 ? -10.473 -5.216 -4.541 1.00 92.81 82 GLN A CA 1
ATOM 678 C C . GLN A 1 82 ? -9.752 -5.967 -3.417 1.00 92.81 82 GLN A C 1
ATOM 680 O O . GLN A 1 82 ? -10.400 -6.526 -2.531 1.00 92.81 82 GLN A O 1
ATOM 685 N N . LEU A 1 83 ? -8.417 -5.905 -3.388 1.00 92.62 83 LEU A N 1
ATOM 686 C CA . LEU A 1 83 ? -7.615 -6.525 -2.328 1.00 92.62 83 LEU A CA 1
ATOM 687 C C . LEU A 1 83 ? -7.921 -5.943 -0.948 1.00 92.62 83 LEU A C 1
ATOM 689 O O . LEU A 1 83 ? -8.061 -6.698 0.011 1.00 92.62 83 LEU A O 1
ATOM 693 N N . ILE A 1 84 ? -8.088 -4.620 -0.845 1.00 92.31 84 ILE A N 1
ATOM 694 C CA . ILE A 1 84 ? -8.460 -3.948 0.414 1.00 92.31 84 ILE A CA 1
ATOM 695 C C . ILE A 1 84 ? -9.810 -4.458 0.938 1.00 92.31 84 ILE A C 1
ATOM 697 O O . ILE A 1 84 ? -10.010 -4.563 2.148 1.00 92.31 84 ILE A O 1
ATOM 701 N N . ARG A 1 85 ? -10.738 -4.811 0.041 1.00 93.25 85 ARG A N 1
ATOM 702 C CA . ARG A 1 85 ? -12.048 -5.380 0.396 1.00 93.25 85 ARG A CA 1
ATOM 703 C C . ARG A 1 85 ? -12.000 -6.879 0.704 1.00 93.25 85 ARG A C 1
ATOM 705 O O . ARG A 1 85 ? -13.019 -7.437 1.102 1.00 93.25 85 ARG A O 1
ATOM 712 N N . GLY A 1 86 ? -10.844 -7.525 0.545 1.00 92.69 86 GLY A N 1
ATOM 713 C CA . GLY A 1 86 ? -10.694 -8.972 0.696 1.00 92.69 86 GLY A CA 1
ATOM 714 C C . GLY A 1 86 ? -11.339 -9.769 -0.441 1.00 92.69 86 GLY A C 1
ATOM 715 O O . GLY A 1 86 ? -11.663 -10.942 -0.261 1.00 92.69 86 GLY A O 1
ATOM 716 N N . GLU A 1 87 ? -11.562 -9.138 -1.595 1.00 93.81 87 GLU A N 1
ATOM 717 C CA . GLU A 1 87 ? -12.138 -9.783 -2.772 1.00 93.81 87 GLU A CA 1
ATOM 718 C C . GLU A 1 87 ? -11.067 -10.597 -3.518 1.00 93.81 87 GLU A C 1
ATOM 720 O O . GLU A 1 87 ? -9.886 -10.245 -3.556 1.00 93.81 87 GLU A O 1
ATOM 725 N N . THR A 1 88 ? -11.475 -11.708 -4.134 1.00 90.38 88 THR A N 1
ATOM 726 C CA . THR A 1 88 ? -10.594 -12.501 -5.000 1.00 90.38 88 THR A CA 1
ATOM 727 C C . THR A 1 88 ? -10.495 -11.859 -6.380 1.00 90.38 88 THR A C 1
ATOM 729 O O . THR A 1 88 ? -11.522 -11.639 -7.019 1.00 90.38 88 THR A O 1
ATOM 732 N N . ILE A 1 89 ? -9.278 -11.633 -6.873 1.00 89.50 89 ILE A N 1
ATOM 733 C CA . ILE A 1 89 ? -9.047 -11.079 -8.213 1.00 89.50 89 ILE A CA 1
ATOM 734 C C . ILE A 1 89 ? -9.088 -12.210 -9.246 1.00 89.50 89 ILE A C 1
ATOM 736 O O . ILE A 1 89 ? -8.306 -13.160 -9.166 1.00 89.50 89 ILE A O 1
ATOM 740 N N . SER A 1 90 ? -9.979 -12.109 -10.230 1.00 87.94 90 SER A N 1
ATOM 741 C CA . SER A 1 90 ? -9.968 -12.985 -11.405 1.00 87.94 90 SER A CA 1
ATOM 742 C C . SER A 1 90 ? -8.959 -12.494 -12.438 1.00 87.94 90 SER A C 1
ATOM 744 O O . SER A 1 90 ? -8.798 -11.291 -12.620 1.00 87.94 90 SER A O 1
ATOM 746 N N . ALA A 1 91 ? -8.319 -13.416 -13.158 1.00 88.94 91 ALA A N 1
ATOM 747 C CA . ALA A 1 91 ? -7.497 -13.046 -14.303 1.00 88.94 91 ALA A CA 1
ATOM 748 C C . ALA A 1 91 ? -8.358 -12.344 -15.365 1.00 88.94 91 ALA A C 1
ATOM 750 O O . ALA A 1 91 ? -9.392 -12.873 -15.778 1.00 88.94 91 ALA A O 1
ATOM 751 N N . GLU A 1 92 ? -7.920 -11.165 -15.797 1.00 87.06 92 GLU A N 1
ATOM 752 C CA . GLU A 1 92 ? -8.583 -10.389 -16.840 1.00 87.06 92 GLU A CA 1
ATOM 753 C C . GLU A 1 92 ? -7.906 -10.613 -18.191 1.00 87.06 92 GLU A C 1
ATOM 755 O O . GLU A 1 92 ? -6.692 -10.814 -18.286 1.00 87.06 92 GLU A O 1
ATOM 760 N N . TRP A 1 93 ? -8.714 -10.577 -19.245 1.00 91.75 93 TRP A N 1
ATOM 761 C CA . TRP A 1 93 ? -8.246 -10.598 -20.619 1.00 91.75 93 TRP A CA 1
ATOM 762 C C . TRP A 1 93 ? -8.607 -9.273 -21.282 1.00 91.75 93 TRP A C 1
ATOM 764 O O . TRP A 1 93 ? -9.724 -8.781 -21.124 1.00 91.75 93 TRP A O 1
ATOM 774 N N . TYR A 1 94 ? -7.657 -8.714 -22.024 1.00 92.06 94 TYR A N 1
ATOM 775 C CA . TYR A 1 94 ? -7.802 -7.435 -22.707 1.00 92.06 94 TYR A CA 1
ATOM 776 C C . TYR A 1 94 ? -7.703 -7.653 -24.219 1.00 92.06 94 TYR A C 1
ATOM 778 O O . TYR A 1 94 ? -6.754 -8.286 -24.684 1.00 92.06 94 TYR A O 1
ATOM 786 N N . ASP A 1 95 ? -8.652 -7.092 -24.979 1.00 94.44 95 ASP A N 1
ATOM 787 C CA . ASP A 1 95 ? -8.712 -7.195 -26.448 1.00 94.44 95 ASP A CA 1
ATOM 788 C C . ASP A 1 95 ? -7.462 -6.627 -27.146 1.00 94.44 95 ASP A C 1
ATOM 790 O O . ASP A 1 95 ? -7.094 -7.059 -28.240 1.00 94.44 95 ASP A O 1
ATOM 794 N N . GLY A 1 96 ? -6.796 -5.653 -26.519 1.00 94.56 96 GLY A N 1
ATOM 79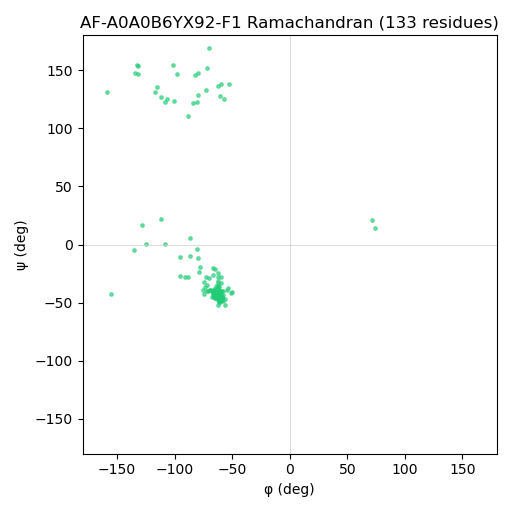5 C CA . GLY A 1 96 ? -5.583 -5.035 -27.037 1.00 94.56 96 GLY A CA 1
ATOM 796 C C . GLY A 1 96 ? -4.773 -4.359 -25.938 1.00 94.56 96 GLY A C 1
ATOM 797 O O . GLY A 1 96 ? -5.304 -3.578 -25.151 1.00 94.56 96 GLY A O 1
ATOM 798 N N . VAL A 1 97 ? -3.474 -4.651 -25.907 1.00 94.06 97 VAL A N 1
ATOM 799 C CA . VAL A 1 97 ? -2.501 -4.027 -25.005 1.00 94.06 97 VAL A CA 1
ATOM 800 C C . VAL A 1 97 ? -1.250 -3.649 -25.787 1.00 94.06 97 VAL A C 1
ATOM 802 O O . VAL A 1 97 ? -0.858 -4.346 -26.723 1.00 94.06 97 VAL A O 1
ATOM 805 N N . THR A 1 98 ? -0.603 -2.562 -25.378 1.00 94.44 98 THR A N 1
ATOM 806 C CA . THR A 1 98 ? 0.720 -2.182 -25.877 1.00 94.44 98 THR A CA 1
ATOM 807 C C . THR A 1 98 ? 1.724 -2.429 -24.768 1.00 94.44 98 THR A C 1
ATOM 809 O O . THR A 1 98 ? 1.585 -1.878 -23.679 1.00 94.44 98 THR A O 1
ATOM 812 N N . ILE A 1 99 ? 2.732 -3.254 -25.040 1.00 93.69 99 ILE A N 1
ATOM 813 C CA . ILE A 1 99 ? 3.796 -3.555 -24.082 1.00 93.69 99 ILE A CA 1
ATOM 814 C C . ILE A 1 99 ? 5.059 -2.832 -24.532 1.00 93.69 99 ILE A C 1
ATOM 816 O O . ILE A 1 99 ? 5.503 -2.999 -25.669 1.00 93.69 99 ILE A O 1
ATOM 820 N N . TYR A 1 100 ? 5.627 -2.033 -23.635 1.00 91.81 100 TYR A N 1
ATOM 821 C CA . TYR A 1 100 ? 6.898 -1.358 -23.851 1.00 91.81 100 TYR A CA 1
ATOM 822 C C . TYR A 1 100 ? 8.017 -2.121 -23.141 1.00 91.81 100 TYR A C 1
ATOM 824 O O . TYR A 1 100 ? 7.957 -2.337 -21.933 1.00 91.81 100 TYR A O 1
ATOM 832 N N . PHE A 1 101 ? 9.034 -2.523 -23.903 1.00 92.69 101 PHE A N 1
ATOM 833 C CA . PHE A 1 101 ? 10.261 -3.113 -23.377 1.00 92.69 101 PHE A CA 1
ATOM 834 C C . PHE A 1 101 ? 11.411 -2.139 -23.609 1.00 92.69 101 PHE A C 1
ATOM 836 O O . PHE A 1 101 ? 11.648 -1.719 -24.743 1.00 92.69 101 PHE A O 1
ATOM 843 N N . SER A 1 102 ? 12.143 -1.819 -22.548 1.00 89.25 102 SER A N 1
ATOM 844 C CA . SER A 1 102 ? 13.352 -1.002 -22.616 1.00 89.25 102 SER A CA 1
ATOM 845 C C . SER A 1 102 ? 14.491 -1.649 -21.852 1.00 89.25 102 SER A C 1
ATOM 847 O O . SER A 1 102 ? 14.273 -2.258 -20.808 1.00 89.25 102 SER A O 1
ATOM 849 N N . ASP A 1 103 ? 15.701 -1.450 -22.360 1.00 91.94 103 ASP A N 1
ATOM 850 C CA . ASP A 1 103 ? 16.947 -1.849 -21.717 1.00 91.94 103 ASP A CA 1
ATOM 851 C C . ASP A 1 103 ? 17.944 -0.685 -21.762 1.00 91.94 103 ASP A C 1
ATOM 853 O O . ASP A 1 103 ? 17.876 0.182 -22.641 1.00 91.94 103 ASP A O 1
ATOM 857 N N . ILE A 1 104 ? 18.872 -0.663 -20.810 1.00 90.38 104 ILE A N 1
ATOM 858 C CA . ILE A 1 104 ? 19.930 0.340 -20.740 1.00 90.38 104 ILE A CA 1
ATOM 859 C C . ILE A 1 104 ? 21.111 -0.163 -21.572 1.00 90.38 104 ILE A C 1
ATOM 861 O O . ILE A 1 104 ? 21.819 -1.102 -21.202 1.00 90.38 104 ILE A O 1
ATOM 865 N N . CYS A 1 105 ? 21.358 0.493 -22.705 1.00 92.12 105 CYS A N 1
ATOM 866 C CA . CYS A 1 105 ? 22.469 0.135 -23.582 1.00 92.12 105 CYS A CA 1
ATOM 867 C C . CYS A 1 105 ? 23.810 0.198 -22.830 1.00 92.12 105 CYS A C 1
ATOM 869 O O . CYS A 1 105 ? 24.164 1.225 -22.253 1.00 92.12 105 CYS A O 1
ATOM 871 N N . GLY A 1 106 ? 24.569 -0.901 -22.851 1.00 90.50 106 GLY A N 1
ATOM 872 C CA . GLY A 1 106 ? 25.899 -0.964 -22.239 1.00 90.50 106 GLY A CA 1
ATOM 873 C C . GLY A 1 106 ? 25.908 -1.030 -20.708 1.00 90.50 106 GLY A C 1
ATOM 874 O O . GLY A 1 106 ? 26.973 -0.859 -20.113 1.00 90.50 106 GLY A O 1
ATOM 875 N N . PHE A 1 107 ? 24.769 -1.312 -20.064 1.00 92.94 107 PHE A N 1
ATOM 876 C CA . PHE A 1 107 ? 24.664 -1.360 -18.603 1.00 92.94 107 PHE A CA 1
ATOM 877 C C . PHE A 1 107 ? 25.674 -2.310 -17.947 1.00 92.94 107 PHE A C 1
ATOM 879 O O . PHE A 1 107 ? 26.267 -1.967 -16.928 1.00 92.94 107 PHE A O 1
ATOM 886 N N . THR A 1 108 ? 25.944 -3.474 -18.547 1.00 93.06 108 THR A N 1
ATOM 887 C CA . THR A 1 108 ? 26.931 -4.432 -18.021 1.00 93.06 108 THR A CA 1
ATOM 888 C C . THR A 1 108 ? 28.319 -3.808 -17.889 1.00 93.06 108 THR A C 1
ATOM 890 O O . THR A 1 108 ? 28.919 -3.894 -16.821 1.00 93.06 108 THR A O 1
ATOM 893 N N . SER A 1 109 ? 28.808 -3.134 -18.932 1.00 93.75 109 SER A N 1
ATOM 894 C CA . SER A 1 109 ? 30.114 -2.467 -18.905 1.00 93.75 109 SER A CA 1
ATOM 895 C C . SER A 1 109 ? 30.123 -1.307 -17.913 1.00 93.75 109 SER A C 1
ATOM 897 O O . SER A 1 109 ? 31.033 -1.206 -17.095 1.00 93.75 109 SER A O 1
ATOM 899 N N . LEU A 1 110 ? 29.068 -0.485 -17.922 1.00 91.00 110 LEU A N 1
ATOM 900 C CA . LEU A 1 110 ? 28.921 0.646 -17.006 1.00 91.00 110 LEU A CA 1
ATOM 901 C C . LEU A 1 110 ? 28.949 0.198 -15.537 1.00 91.00 110 LEU A C 1
ATOM 903 O O . LEU A 1 110 ? 29.642 0.793 -14.714 1.00 91.00 110 LEU A O 1
ATOM 907 N N . SER A 1 111 ? 28.228 -0.875 -15.213 1.00 93.94 111 SER A N 1
ATOM 908 C CA . SER A 1 111 ? 28.162 -1.429 -13.859 1.00 93.94 111 SER A CA 1
ATOM 909 C C . SER A 1 111 ? 29.468 -2.094 -13.412 1.00 93.94 111 SER A C 1
ATOM 911 O O . SER A 1 111 ? 29.771 -2.081 -12.224 1.00 93.94 111 SER A O 1
ATOM 913 N N . ALA A 1 112 ? 30.262 -2.635 -14.344 1.00 94.25 112 ALA A N 1
ATOM 914 C CA . ALA A 1 112 ? 31.552 -3.256 -14.044 1.00 94.25 112 ALA A CA 1
ATOM 915 C C . ALA A 1 112 ? 32.642 -2.229 -13.688 1.00 94.25 112 ALA A C 1
ATOM 917 O O . ALA A 1 112 ? 33.564 -2.546 -12.938 1.00 94.25 112 ALA A O 1
ATOM 918 N N . GLU A 1 113 ? 32.535 -1.009 -14.218 1.00 94.88 113 GLU A N 1
ATOM 919 C CA . GLU A 1 113 ? 33.482 0.091 -13.986 1.00 94.88 113 GLU A CA 1
ATOM 920 C C . GLU A 1 113 ? 33.043 1.044 -12.858 1.00 94.88 113 GLU A C 1
ATOM 922 O O . GLU A 1 113 ? 33.831 1.878 -12.409 1.00 94.88 113 GLU A O 1
ATOM 927 N N . SER A 1 114 ? 31.802 0.918 -12.380 1.00 94.31 114 SER A N 1
ATOM 928 C CA . SER A 1 114 ? 31.209 1.792 -11.363 1.00 94.31 114 SER A CA 1
ATOM 929 C C . SER A 1 114 ? 31.204 1.153 -9.977 1.00 94.31 114 SER A C 1
ATOM 931 O O . SER A 1 114 ? 31.151 -0.066 -9.816 1.00 94.31 114 SER A O 1
ATOM 933 N N . THR A 1 115 ? 31.201 1.984 -8.935 1.00 96.38 115 THR A N 1
ATOM 934 C CA . THR A 1 115 ? 30.930 1.488 -7.580 1.00 96.38 115 THR A CA 1
ATOM 935 C C . THR A 1 115 ? 29.448 1.124 -7.432 1.00 96.38 115 THR A C 1
ATOM 937 O O . THR A 1 115 ? 28.599 1.754 -8.068 1.00 96.38 115 THR A O 1
ATOM 940 N N . PRO A 1 116 ? 29.092 0.172 -6.549 1.00 95.38 116 PRO A N 1
ATOM 941 C CA . PRO A 1 116 ? 27.696 -0.199 -6.330 1.00 95.38 116 PRO A CA 1
ATOM 942 C C . PRO A 1 116 ? 26.788 0.991 -5.996 1.00 95.38 116 PR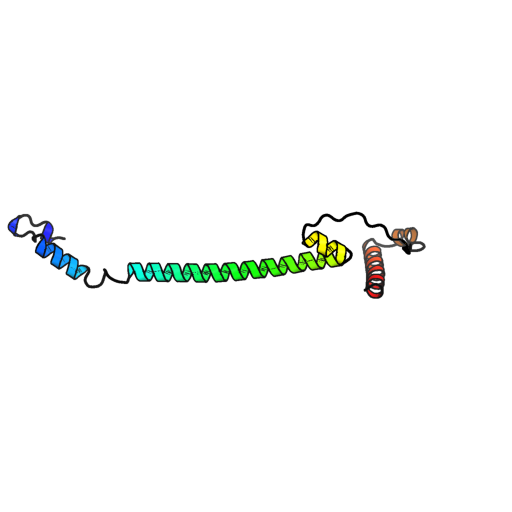O A C 1
ATOM 944 O O . PRO A 1 116 ? 25.662 1.041 -6.474 1.00 95.38 116 PRO A O 1
ATOM 947 N N . MET A 1 117 ? 27.286 1.968 -5.228 1.00 96.31 117 MET A N 1
ATOM 948 C CA . MET A 1 117 ? 26.497 3.150 -4.868 1.00 96.31 117 MET A CA 1
ATOM 949 C C . MET A 1 117 ? 26.190 4.025 -6.088 1.00 96.31 117 MET A C 1
ATOM 951 O O . MET A 1 117 ? 25.047 4.404 -6.287 1.00 96.31 117 MET A O 1
ATOM 955 N N . GLN A 1 118 ? 27.173 4.250 -6.965 1.00 94.81 118 GLN A N 1
ATOM 956 C CA . GLN A 1 118 ? 26.969 5.023 -8.195 1.00 94.81 118 GLN A CA 1
ATOM 957 C C . GLN A 1 118 ? 25.953 4.368 -9.138 1.00 94.81 118 GLN A C 1
ATOM 959 O O . GLN A 1 118 ? 25.190 5.065 -9.800 1.00 94.81 118 GLN A O 1
ATOM 964 N N . VAL A 1 119 ? 25.933 3.032 -9.203 1.00 95.12 119 VAL A N 1
ATOM 965 C CA . VAL A 1 119 ? 24.931 2.301 -9.994 1.00 95.12 119 VAL A CA 1
ATOM 966 C C . VAL A 1 119 ? 23.536 2.482 -9.396 1.00 95.12 119 VAL A C 1
ATOM 968 O O . VAL A 1 119 ? 22.583 2.690 -10.142 1.00 95.12 119 VAL A O 1
ATOM 971 N N . VAL A 1 120 ? 23.410 2.426 -8.066 1.00 95.31 120 VAL A N 1
ATOM 972 C CA . VAL A 1 120 ? 22.133 2.655 -7.374 1.00 95.31 120 VAL A CA 1
ATOM 973 C C . VAL A 1 120 ? 21.632 4.075 -7.616 1.00 95.31 120 VAL A C 1
ATOM 975 O O . VAL A 1 120 ? 20.478 4.228 -8.001 1.00 95.31 120 VAL A O 1
ATOM 978 N N . ASP A 1 121 ? 22.492 5.083 -7.462 1.00 95.19 121 ASP A N 1
ATOM 979 C CA . ASP A 1 121 ? 22.130 6.488 -7.677 1.00 95.19 121 ASP A CA 1
ATOM 980 C C . ASP A 1 121 ? 21.638 6.717 -9.116 1.00 95.19 121 ASP A C 1
ATOM 982 O O . ASP A 1 121 ? 20.560 7.268 -9.324 1.00 95.19 121 ASP A O 1
ATOM 986 N N . LEU A 1 122 ? 22.362 6.191 -10.114 1.00 93.06 122 LEU A N 1
ATOM 987 C CA . LEU A 1 122 ? 21.965 6.273 -11.523 1.00 93.06 122 LEU A CA 1
ATOM 988 C C . LEU A 1 122 ? 20.593 5.637 -11.788 1.00 93.06 122 LEU A C 1
ATOM 990 O O . LEU A 1 122 ? 19.767 6.215 -12.494 1.00 93.06 122 LEU A O 1
ATOM 994 N N . LEU A 1 123 ? 20.366 4.422 -11.277 1.00 95.12 123 LEU A N 1
ATOM 995 C CA . LEU A 1 123 ? 19.096 3.723 -11.473 1.00 95.12 123 LEU A CA 1
ATOM 996 C C . LEU A 1 123 ? 17.954 4.451 -10.766 1.00 95.12 123 LEU A C 1
ATOM 998 O O . LEU A 1 123 ? 16.866 4.556 -11.327 1.00 95.12 123 LEU A O 1
ATOM 1002 N N . ASN A 1 124 ? 18.205 4.970 -9.566 1.00 94.50 124 ASN A N 1
ATOM 1003 C CA . ASN A 1 124 ? 17.223 5.732 -8.816 1.00 94.50 124 ASN A CA 1
ATOM 1004 C C . ASN A 1 124 ? 16.818 7.003 -9.573 1.00 94.50 124 ASN A C 1
ATOM 1006 O O . ASN A 1 124 ? 15.627 7.248 -9.739 1.00 94.50 124 ASN A O 1
ATOM 1010 N N . ASP A 1 125 ? 17.780 7.758 -10.108 1.00 94.38 125 ASP A N 1
ATOM 1011 C CA . ASP A 1 125 ? 17.511 8.959 -10.907 1.00 94.38 125 ASP A CA 1
ATOM 1012 C C . ASP A 1 125 ? 16.729 8.634 -12.190 1.00 94.38 125 ASP A C 1
ATOM 1014 O O . ASP A 1 125 ? 15.768 9.327 -12.535 1.00 94.38 125 ASP A O 1
ATOM 1018 N N . LEU A 1 126 ? 17.105 7.552 -12.885 1.00 93.94 126 LEU A N 1
ATOM 1019 C CA . LEU A 1 126 ? 16.445 7.116 -14.116 1.00 93.94 126 LEU A CA 1
ATOM 1020 C C . LEU A 1 126 ? 14.979 6.737 -13.874 1.00 93.94 126 LEU A C 1
ATOM 1022 O O . LEU A 1 126 ? 14.096 7.233 -14.574 1.00 93.94 126 LEU A O 1
ATOM 1026 N N . TYR A 1 127 ? 14.715 5.872 -12.892 1.00 92.06 127 TYR A N 1
ATOM 1027 C CA . TYR A 1 127 ? 13.354 5.422 -12.606 1.00 92.06 127 TYR A CA 1
ATOM 1028 C C . TYR A 1 127 ? 12.508 6.521 -11.967 1.00 92.06 127 TYR A C 1
ATOM 1030 O O . TYR A 1 127 ? 11.356 6.664 -12.351 1.00 92.06 127 TYR A O 1
ATOM 1038 N N . THR A 1 128 ? 13.087 7.389 -11.131 1.00 93.25 128 THR A N 1
ATOM 1039 C CA . THR A 1 128 ? 12.377 8.578 -10.626 1.00 93.25 128 THR A CA 1
ATOM 1040 C C . THR A 1 128 ? 11.937 9.488 -11.777 1.00 93.25 128 THR A C 1
ATOM 1042 O O . THR A 1 128 ? 10.829 10.023 -11.769 1.00 93.25 128 THR A O 1
ATOM 1045 N N . CYS A 1 129 ? 12.781 9.655 -12.802 1.00 93.38 129 CYS A N 1
ATOM 1046 C CA . CYS A 1 129 ? 12.415 10.421 -13.989 1.00 93.38 129 CYS A CA 1
ATOM 1047 C C . CYS A 1 129 ? 11.280 9.744 -14.772 1.00 93.38 129 CYS A C 1
ATOM 1049 O O . CYS A 1 129 ? 10.331 10.422 -15.167 1.00 93.38 129 CYS A O 1
ATOM 1051 N N . PHE A 1 130 ? 11.334 8.426 -14.971 1.00 92.19 130 PHE A N 1
ATOM 1052 C CA . PHE A 1 130 ? 10.254 7.697 -15.641 1.00 92.19 130 PHE A CA 1
ATOM 1053 C C . PHE A 1 130 ? 8.938 7.754 -14.872 1.00 92.19 130 PHE A C 1
ATOM 1055 O O . PHE A 1 130 ? 7.915 8.064 -15.479 1.00 92.19 130 PHE A O 1
ATOM 1062 N N . ASP A 1 131 ? 8.970 7.546 -13.559 1.00 90.12 131 ASP A N 1
ATOM 1063 C CA . ASP A 1 131 ? 7.785 7.623 -12.708 1.00 90.12 131 ASP A CA 1
ATOM 1064 C C . ASP A 1 131 ? 7.136 9.012 -12.813 1.00 90.12 131 ASP A C 1
ATOM 1066 O O . ASP A 1 131 ? 5.928 9.107 -13.002 1.00 90.12 131 ASP A O 1
ATOM 1070 N N . SER A 1 132 ? 7.937 10.088 -12.858 1.00 92.12 132 SER A N 1
ATOM 1071 C CA . SER A 1 132 ? 7.428 11.461 -13.030 1.00 92.12 132 SER A CA 1
ATOM 1072 C C . SER A 1 132 ? 6.748 11.742 -14.379 1.00 92.12 132 SER A C 1
ATOM 1074 O O . SER A 1 132 ? 6.008 12.715 -14.503 1.00 92.12 132 SER A O 1
ATOM 1076 N N . ILE A 1 133 ? 7.035 10.939 -15.410 1.00 90.50 133 ILE A N 1
ATOM 1077 C CA . ILE A 1 133 ? 6.409 11.048 -16.739 1.00 90.50 133 ILE A CA 1
ATOM 1078 C C . ILE A 1 133 ? 5.123 10.210 -16.808 1.00 90.50 133 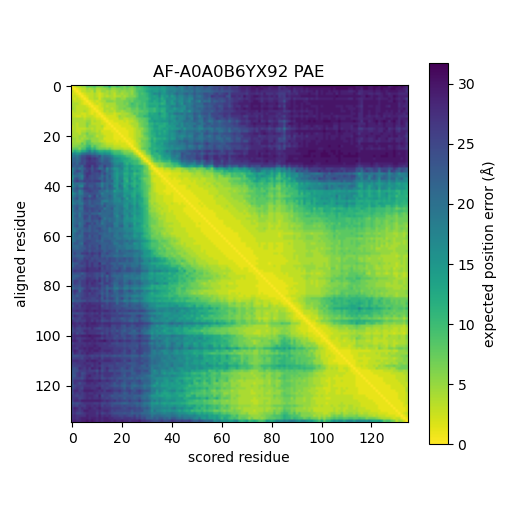ILE A C 1
ATOM 1080 O O . ILE A 1 133 ? 4.244 10.510 -17.618 1.00 90.50 133 ILE A O 1
ATOM 1084 N N . VAL A 1 134 ? 5.048 9.133 -16.022 1.00 83.62 134 VAL A N 1
ATOM 1085 C CA . VAL A 1 134 ? 3.956 8.150 -16.041 1.00 83.62 134 VAL A CA 1
ATOM 1086 C C . VAL A 1 134 ? 2.836 8.500 -15.052 1.00 83.62 134 VAL A C 1
ATOM 1088 O O . VAL A 1 134 ? 1.690 8.128 -15.318 1.00 83.62 134 VAL A O 1
ATOM 1091 N N . GLU A 1 135 ? 3.141 9.203 -13.953 1.00 65.44 135 GLU A N 1
ATOM 1092 C CA . GLU A 1 135 ? 2.140 9.837 -13.068 1.00 65.44 135 GLU A CA 1
ATOM 1093 C C . GLU A 1 135 ? 1.272 10.885 -13.786 1.00 65.44 135 GLU A C 1
ATOM 1095 O O . GLU A 1 135 ? 0.042 10.881 -13.526 1.00 65.44 135 GLU A O 1
#

Sequence (135 aa):
IRRCWAEEPTERPDFQQLRTVIKKLNKDGDKGDILDNLLSRMEQYANNLEALVEERTSDYLQEKKKAEELLYNMLPRYVASQLIRGETISAEWYDGVTIYFSDICGFTSLSAESTPMQVVDLLNDLYTCFDSIVE